Protein AF-G1V889-F1 (afdb_monomer)

Solvent-accessible surface area (backbone atoms o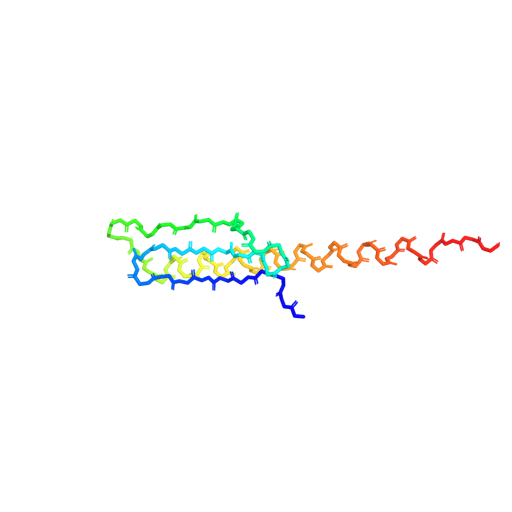nly — not comparable to full-atom values): 4308 Å² total; per-residue (Å²): 130,80,54,59,47,82,45,78,45,97,85,48,48,29,37,33,30,34,70,86,80,70,45,78,78,45,82,47,71,69,53,92,94,53,62,66,65,61,51,51,53,52,50,52,51,52,52,51,52,53,44,50,54,49,53,54,52,52,53,55,60,55,63,66,68,73,72,68,85,129

Nearest PDB structures (foldseek):
  5o9z-assembly1_L  TM=8.566E-01  e=7.107E-01  Homo sapiens
  5lj5-assembly1_J  TM=8.494E-01  e=1.197E+00  Saccharomyces cerevisiae
  8xi3-assembly1_B  TM=8.174E-01  e=1.553E+00  Mus musculus
  7mqa-assembly1_LJ  TM=8.381E-01  e=3.624E+00  Homo sapiens
  2na4-assembly1_A  TM=4.284E-01  e=1.455E+00  Escherichia co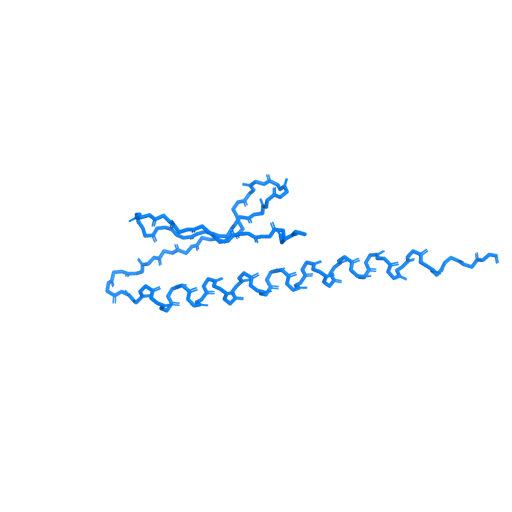li K-12

Secondary structure (DSSP, 8-state):
--SEEEEE-TTSEEEEEETTT--EEEEEEPPTT--HHHHHHHHHHHHHHHHHHHHHHHHHHHHTSS----

pLDDT: mean 79.96, std 12.43, range [51.56, 93.38]

Mean predicted aligned error: 8.3 Å

Foldseek 3Di:
DQQWDWDQDPVQWIFIAGPVVRDTPDIDGADDVHDPVVVVVVSVVVSVVVSVVVVVVVVVVVVVVPPDDD

Radius of gyration: 16.5 Å; Cα contacts (8 Å, |Δi|>4): 68; chains: 1; bounding box: 49×23×41 Å

Structure (mmCIF, N/CA/C/O backbone):
data_AF-G1V889-F1
#
_entry.id   AF-G1V889-F1
#
loop_
_atom_site.group_PDB
_atom_site.id
_atom_site.type_symbol
_atom_site.label_atom_id
_atom_site.label_alt_id
_atom_site.label_comp_id
_atom_site.label_asym_id
_atom_site.label_entity_id
_atom_site.label_seq_id
_atom_site.pdbx_PDB_ins_code
_atom_site.Cartn_x
_atom_site.Cartn_y
_atom_site.Cartn_z
_atom_site.occupancy
_atom_site.B_iso_or_equiv
_atom_site.auth_seq_id
_atom_site.auth_comp_id
_atom_site.auth_asym_id
_atom_site.auth_atom_id
_atom_site.pdbx_PDB_model_num
ATOM 1 N N . MET A 1 1 ? 12.918 5.478 -9.412 1.00 63.34 1 MET A N 1
ATOM 2 C CA . MET A 1 1 ? 11.555 5.816 -8.935 1.00 63.34 1 MET A CA 1
ATOM 3 C C . MET A 1 1 ? 10.995 4.567 -8.259 1.00 63.34 1 MET A C 1
ATOM 5 O O . MET A 1 1 ? 11.239 3.500 -8.812 1.00 63.34 1 MET A O 1
ATOM 9 N N . PRO A 1 2 ? 10.367 4.640 -7.069 1.00 74.25 2 PRO A N 1
ATOM 10 C CA . PRO A 1 2 ? 9.848 3.447 -6.391 1.00 74.25 2 PRO A CA 1
ATOM 11 C C . PRO A 1 2 ? 8.736 2.797 -7.225 1.00 74.25 2 PRO A C 1
ATOM 13 O O . PRO A 1 2 ? 7.837 3.494 -7.695 1.00 74.25 2 PRO A O 1
ATOM 16 N N . ARG A 1 3 ? 8.821 1.474 -7.424 1.00 86.81 3 ARG A N 1
ATOM 17 C CA . ARG A 1 3 ? 7.869 0.692 -8.233 1.00 86.81 3 ARG A CA 1
ATOM 18 C C . ARG A 1 3 ? 6.507 0.581 -7.557 1.00 86.81 3 ARG A C 1
ATOM 20 O O . ARG A 1 3 ? 5.480 0.623 -8.225 1.00 86.81 3 ARG A O 1
ATOM 27 N N . TYR A 1 4 ? 6.501 0.456 -6.234 1.00 91.06 4 TYR A N 1
ATOM 28 C CA . TYR A 1 4 ? 5.275 0.315 -5.461 1.00 91.06 4 TYR A CA 1
ATOM 29 C C . TYR A 1 4 ? 4.943 1.601 -4.711 1.00 91.06 4 TYR A C 1
ATOM 31 O O . TYR A 1 4 ? 5.840 2.274 -4.196 1.00 91.06 4 TYR A O 1
ATOM 39 N N . VAL A 1 5 ? 3.648 1.914 -4.601 1.00 87.50 5 VAL A N 1
ATOM 40 C CA . VAL A 1 5 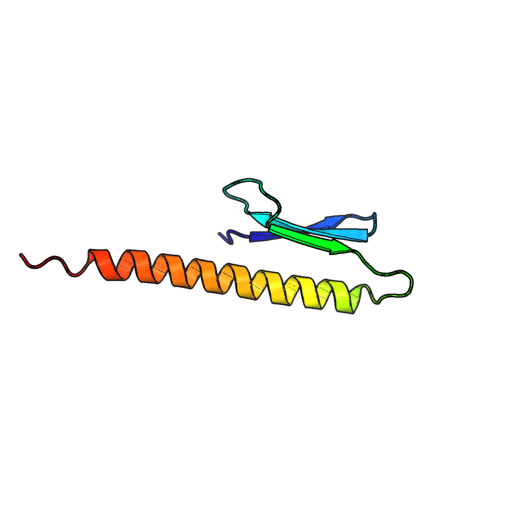? 3.136 3.080 -3.861 1.00 87.50 5 VAL A CA 1
ATOM 41 C C . VAL A 1 5 ? 1.968 2.673 -2.970 1.00 87.50 5 VAL A C 1
ATOM 43 O O . VAL A 1 5 ? 1.060 1.963 -3.401 1.00 87.50 5 VAL A O 1
ATOM 46 N N . ALA A 1 6 ? 1.978 3.145 -1.722 1.00 86.12 6 ALA A N 1
ATOM 47 C CA . ALA A 1 6 ? 0.846 3.019 -0.813 1.00 86.12 6 ALA A CA 1
ATOM 48 C C . ALA A 1 6 ? -0.178 4.137 -1.061 1.00 86.12 6 ALA A C 1
ATOM 50 O O . ALA A 1 6 ? 0.166 5.314 -1.141 1.00 86.12 6 ALA A O 1
ATOM 51 N N . THR A 1 7 ? -1.449 3.762 -1.138 1.00 84.19 7 THR A N 1
ATOM 52 C CA . THR A 1 7 ? -2.596 4.659 -1.281 1.00 84.19 7 THR A CA 1
ATOM 53 C C . THR A 1 7 ? -3.531 4.462 -0.096 1.00 84.19 7 THR A C 1
ATOM 55 O O . THR A 1 7 ? -3.835 3.332 0.286 1.00 84.19 7 THR A O 1
ATOM 58 N N . VAL A 1 8 ? -3.977 5.566 0.499 1.00 75.25 8 VAL A N 1
ATOM 59 C CA . VAL A 1 8 ? -4.916 5.575 1.624 1.00 75.25 8 VAL A CA 1
ATOM 60 C C . VAL A 1 8 ? -6.192 6.252 1.152 1.00 75.25 8 VAL A C 1
ATOM 62 O O . VAL A 1 8 ? -6.159 7.421 0.775 1.00 75.25 8 VAL A O 1
ATOM 65 N N . SER A 1 9 ? -7.310 5.526 1.136 1.00 70.75 9 SER A N 1
ATOM 66 C CA . SER A 1 9 ? -8.612 6.137 0.861 1.00 70.75 9 SER A CA 1
ATOM 67 C C . SER A 1 9 ? -9.276 6.588 2.162 1.00 70.75 9 SER A C 1
ATOM 69 O O . SER A 1 9 ? -9.181 5.914 3.191 1.00 70.75 9 SER A O 1
ATOM 71 N N . GLY A 1 10 ? -10.019 7.696 2.102 1.00 63.34 10 GLY A N 1
ATOM 72 C CA . GLY A 1 10 ? -10.823 8.188 3.228 1.00 63.34 10 GLY A CA 1
ATOM 73 C C . GLY A 1 10 ? -11.917 7.215 3.694 1.00 63.34 10 GLY A C 1
ATOM 74 O O . GLY A 1 10 ? -12.458 7.386 4.779 1.00 63.34 10 GLY A O 1
ATOM 75 N N . ALA A 1 11 ? -12.209 6.165 2.916 1.00 65.50 11 ALA A N 1
ATOM 76 C CA . ALA A 1 11 ? -13.164 5.108 3.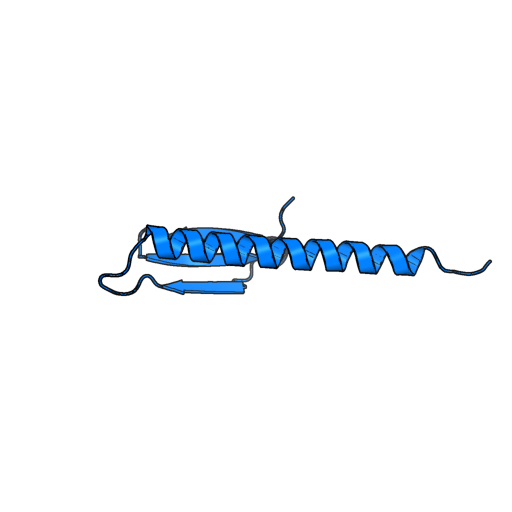251 1.00 65.50 11 ALA A CA 1
ATOM 77 C C . ALA A 1 11 ? -12.552 3.952 4.073 1.00 65.50 11 ALA A C 1
ATOM 79 O O . ALA A 1 11 ? -13.208 2.938 4.297 1.00 65.50 11 ALA A O 1
ATOM 80 N N . GLY A 1 12 ? -11.289 4.058 4.504 1.00 63.06 12 GLY A N 1
ATOM 81 C CA . GLY A 1 12 ? -10.635 3.028 5.319 1.00 63.06 12 GLY A CA 1
ATOM 82 C C . GLY A 1 12 ? -10.038 1.864 4.520 1.00 63.06 12 GLY A C 1
ATOM 83 O O . GLY A 1 12 ? -9.442 0.956 5.106 1.00 63.06 12 GLY A O 1
ATOM 84 N N . VAL A 1 13 ? -10.123 1.908 3.188 1.00 64.75 13 VAL A N 1
ATOM 85 C CA . VAL A 1 13 ? -9.435 0.973 2.289 1.00 64.75 13 VAL A CA 1
ATOM 86 C C . VAL A 1 13 ? -8.061 1.533 1.949 1.00 64.75 13 VAL A C 1
ATOM 88 O O . VAL A 1 13 ? -7.946 2.660 1.464 1.00 64.75 13 VAL A O 1
ATOM 91 N N . HIS A 1 14 ? -7.022 0.755 2.224 1.00 82.94 14 HIS A N 1
ATOM 92 C CA . HIS A 1 14 ? -5.636 1.141 2.003 1.00 82.94 14 HIS A CA 1
ATOM 93 C C . HIS A 1 14 ? -4.983 0.086 1.115 1.00 82.94 14 HIS A C 1
ATOM 95 O O . HIS A 1 14 ? -5.189 -1.104 1.330 1.00 82.94 14 HIS A O 1
ATOM 101 N N . ALA A 1 15 ? -4.220 0.485 0.105 1.00 87.38 15 ALA A N 1
ATOM 102 C CA . ALA A 1 15 ? -3.702 -0.450 -0.888 1.00 87.38 15 ALA A CA 1
ATOM 103 C C . ALA A 1 15 ? -2.283 -0.102 -1.321 1.00 87.38 15 ALA A C 1
ATOM 105 O O . ALA A 1 15 ? -1.939 1.074 -1.419 1.00 87.38 15 ALA A O 1
ATOM 106 N N . ILE A 1 16 ? -1.485 -1.120 -1.634 1.00 89.50 16 ILE A N 1
ATOM 107 C CA . ILE A 1 16 ? -0.208 -0.959 -2.333 1.00 89.50 16 ILE A CA 1
ATOM 108 C C . ILE A 1 16 ? -0.433 -1.291 -3.803 1.00 89.50 16 ILE A C 1
ATOM 110 O O . ILE A 1 16 ? -0.962 -2.359 -4.116 1.00 89.50 16 ILE A O 1
ATOM 114 N N . LYS A 1 17 ? -0.030 -0.383 -4.690 1.00 90.81 17 LYS A N 1
ATOM 115 C CA . LYS A 1 17 ? -0.156 -0.527 -6.143 1.00 90.81 17 LYS A CA 1
ATOM 116 C C . LYS A 1 17 ? 1.211 -0.664 -6.796 1.00 90.81 17 LYS A C 1
ATOM 118 O O . LYS A 1 17 ? 2.155 -0.012 -6.349 1.00 90.81 17 LYS A O 1
ATOM 123 N N . ASP A 1 18 ? 1.296 -1.484 -7.838 1.00 91.38 18 ASP A N 1
ATOM 124 C CA . ASP A 1 18 ? 2.413 -1.480 -8.783 1.00 91.38 18 ASP A CA 1
ATOM 125 C C . ASP A 1 18 ? 2.180 -0.346 -9.791 1.00 91.38 18 ASP A C 1
ATOM 127 O O . ASP A 1 18 ? 1.152 -0.301 -10.466 1.00 91.38 18 ASP A O 1
ATOM 131 N N . MET A 1 19 ? 3.116 0.595 -9.872 1.00 90.25 19 MET A N 1
ATOM 132 C CA . MET A 1 19 ? 3.015 1.757 -10.755 1.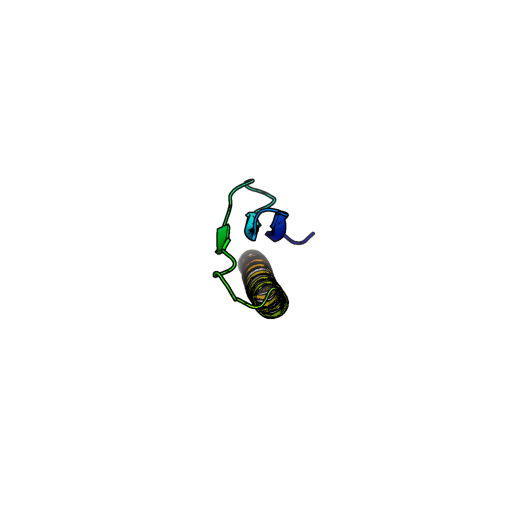00 90.25 19 MET A CA 1
ATOM 133 C C . MET A 1 19 ? 3.346 1.444 -12.218 1.00 90.25 19 MET A C 1
ATOM 135 O O . MET A 1 19 ? 2.992 2.233 -13.088 1.00 90.25 19 MET A O 1
ATOM 139 N N . GLU A 1 20 ? 4.016 0.328 -12.505 1.00 87.50 20 GLU A N 1
ATOM 140 C CA . GLU A 1 20 ? 4.292 -0.100 -13.879 1.00 87.50 20 GLU A CA 1
ATOM 141 C C . GLU A 1 20 ? 3.098 -0.834 -14.490 1.00 87.50 20 GLU A C 1
ATOM 143 O O . GLU A 1 20 ? 2.774 -0.621 -15.655 1.00 87.50 20 GLU A O 1
ATOM 148 N N . GLN A 1 21 ? 2.451 -1.702 -13.709 1.00 87.81 21 GLN A N 1
ATOM 149 C CA . GLN A 1 21 ? 1.338 -2.534 -14.184 1.00 87.81 21 GLN A CA 1
ATOM 150 C C . GLN A 1 21 ? -0.031 -1.896 -13.922 1.00 87.81 21 GLN A C 1
ATOM 152 O O . GLN A 1 21 ? -0.999 -2.202 -14.609 1.00 87.81 21 GLN A O 1
ATOM 157 N N . GLY A 1 22 ? -0.122 -1.001 -12.934 1.00 85.19 22 GLY A N 1
ATOM 158 C CA . GLY A 1 22 ? -1.384 -0.431 -12.457 1.00 85.19 22 GLY A CA 1
ATOM 159 C C . GLY A 1 22 ? -2.155 -1.345 -11.496 1.00 85.19 22 GLY A C 1
ATOM 160 O O . GLY A 1 22 ? -3.190 -0.936 -10.961 1.00 85.19 22 GLY A O 1
ATOM 161 N N . ASP A 1 23 ? -1.647 -2.551 -11.239 1.00 89.38 23 ASP A N 1
ATOM 162 C CA . ASP A 1 23 ? -2.307 -3.566 -10.424 1.00 89.38 23 ASP A CA 1
ATOM 163 C C . ASP A 1 23 ? -2.207 -3.285 -8.919 1.00 89.38 23 ASP A C 1
ATOM 165 O O . ASP A 1 23 ? -1.249 -2.697 -8.408 1.00 89.38 23 ASP A O 1
ATOM 169 N N . THR A 1 24 ? -3.215 -3.745 -8.175 1.00 88.12 24 THR A N 1
ATOM 170 C CA . THR A 1 24 ? -3.192 -3.722 -6.707 1.00 88.12 24 THR A CA 1
ATOM 171 C C . THR A 1 24 ? -2.503 -4.976 -6.187 1.00 88.12 24 THR A C 1
ATOM 173 O O . THR A 1 24 ? -2.982 -6.087 -6.388 1.00 88.12 24 THR A O 1
ATOM 176 N N . VAL A 1 25 ? -1.397 -4.786 -5.475 1.00 87.69 25 VAL A N 1
ATOM 177 C CA . VAL A 1 25 ? -0.543 -5.866 -4.964 1.00 87.69 25 VAL A CA 1
ATOM 178 C C . VAL A 1 25 ? -0.997 -6.325 -3.583 1.00 87.69 25 VAL A C 1
ATOM 180 O O . VAL A 1 25 ? -0.970 -7.513 -3.272 1.00 87.69 25 VAL A O 1
ATOM 183 N N . CYS A 1 26 ? -1.418 -5.389 -2.732 1.00 86.81 26 CYS A N 1
ATOM 184 C CA . CYS A 1 26 ? -1.924 -5.687 -1.394 1.00 86.81 26 CYS A CA 1
ATOM 185 C C . CYS A 1 26 ? -3.077 -4.758 -1.035 1.00 86.81 26 CYS A C 1
ATOM 187 O O . CYS A 1 26 ? -3.024 -3.560 -1.319 1.00 86.81 26 CYS A O 1
ATOM 189 N N . LEU A 1 27 ? -4.076 -5.311 -0.348 1.00 85.50 27 LEU A N 1
ATOM 190 C CA . LEU A 1 27 ? -5.220 -4.588 0.189 1.00 85.50 27 LEU A CA 1
ATOM 191 C C . LEU A 1 27 ? -5.241 -4.724 1.711 1.00 85.50 27 LEU A C 1
ATOM 193 O O . LEU A 1 27 ? -5.128 -5.822 2.252 1.00 85.50 27 LEU A O 1
ATOM 197 N N . PHE A 1 28 ? -5.437 -3.607 2.393 1.00 82.12 28 PHE A N 1
ATOM 198 C CA . PHE A 1 28 ? -5.548 -3.523 3.835 1.00 82.12 28 PHE A CA 1
ATOM 199 C C . PHE A 1 28 ? -6.854 -2.821 4.193 1.00 82.12 28 PHE A C 1
ATOM 201 O O . PHE A 1 28 ? -7.200 -1.772 3.643 1.00 82.12 28 PHE A O 1
ATOM 208 N N . MET A 1 29 ? -7.575 -3.402 5.143 1.00 81.06 29 MET A N 1
ATOM 209 C CA . MET A 1 29 ? -8.801 -2.829 5.683 1.00 81.06 29 MET A CA 1
ATOM 210 C C . MET A 1 29 ? -8.585 -2.478 7.146 1.00 81.06 29 MET A C 1
ATOM 212 O O . MET A 1 29 ? -8.121 -3.311 7.931 1.00 81.06 29 MET A O 1
ATOM 216 N N . LEU A 1 30 ? -8.944 -1.250 7.519 1.00 79.38 30 LEU A N 1
ATOM 217 C CA . LEU A 1 30 ? -8.983 -0.868 8.923 1.00 79.38 30 LEU A CA 1
ATOM 218 C C . LEU A 1 30 ? -10.103 -1.651 9.620 1.00 79.38 30 LEU A C 1
ATOM 220 O O . LEU A 1 30 ? -11.274 -1.542 9.258 1.00 79.38 30 LEU A O 1
ATOM 224 N N . LYS A 1 31 ? -9.747 -2.454 10.627 1.00 78.88 31 LYS A N 1
ATOM 225 C CA . LYS A 1 31 ? -10.736 -3.157 11.455 1.00 78.88 31 LYS A CA 1
ATOM 226 C C . LYS A 1 31 ? -11.534 -2.150 12.287 1.00 78.88 31 LYS A C 1
ATOM 228 O O . LYS A 1 31 ? -11.004 -1.123 12.705 1.00 78.88 31 LYS A O 1
ATOM 233 N N . ARG A 1 32 ? -12.798 -2.466 12.582 1.00 76.25 32 ARG A N 1
ATOM 234 C CA . ARG A 1 32 ? -13.639 -1.648 13.470 1.00 76.25 32 ARG A CA 1
ATOM 235 C C . ARG A 1 32 ? -12.984 -1.563 14.857 1.00 76.25 32 ARG A C 1
ATOM 237 O O . ARG A 1 32 ? -12.700 -2.597 15.452 1.00 76.25 32 ARG A O 1
ATOM 244 N N . GLY A 1 33 ? -12.719 -0.345 15.336 1.00 80.19 33 GLY A N 1
ATOM 245 C CA . GLY A 1 33 ? -11.968 -0.102 16.580 1.00 80.19 33 GLY A CA 1
ATOM 246 C C . GLY A 1 33 ? -10.447 -0.289 16.467 1.00 80.19 33 GLY A C 1
ATOM 247 O O . GL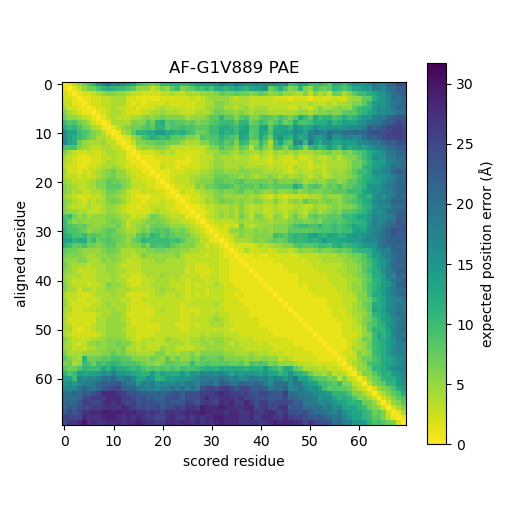Y A 1 33 ? -9.759 -0.268 17.481 1.00 80.19 33 GLY A O 1
ATOM 248 N N . GLY A 1 34 ? -9.914 -0.494 15.259 1.00 79.56 34 GLY A N 1
ATOM 249 C CA . GLY A 1 34 ? -8.478 -0.612 15.012 1.00 79.56 34 GLY A CA 1
ATOM 250 C C . GLY A 1 34 ? -7.764 0.741 14.968 1.00 79.56 34 GLY A C 1
ATOM 251 O O . GLY A 1 34 ? -8.364 1.764 14.642 1.00 79.56 34 GLY A O 1
ATOM 252 N N . SER A 1 35 ? -6.459 0.733 15.255 1.00 86.38 35 SER A N 1
ATOM 253 C CA . SER A 1 35 ? -5.610 1.926 15.167 1.00 86.38 35 SER A CA 1
ATOM 254 C C . SER A 1 35 ? -5.207 2.219 13.720 1.00 86.38 35 SER A C 1
ATOM 256 O O . SER A 1 35 ? -4.609 1.379 13.040 1.00 86.38 35 SER A O 1
ATOM 258 N N . PHE A 1 36 ? -5.502 3.439 13.262 1.00 83.19 36 PHE A N 1
ATOM 259 C CA . PHE A 1 36 ? -5.038 3.941 11.969 1.00 83.19 36 PHE A CA 1
ATOM 260 C C . PHE A 1 36 ? -3.509 4.045 11.911 1.00 83.19 36 PHE A C 1
ATOM 262 O O . PHE A 1 36 ? -2.913 3.736 10.884 1.00 83.19 36 PHE A O 1
ATOM 269 N N . GLU A 1 37 ? -2.860 4.427 13.012 1.00 86.69 37 GLU A N 1
ATOM 270 C CA . GLU A 1 37 ? -1.397 4.522 13.089 1.00 86.69 37 GLU A CA 1
ATOM 271 C C . GLU A 1 37 ? -0.758 3.152 12.887 1.00 86.69 37 GLU A C 1
ATOM 273 O O . GLU A 1 37 ? 0.137 3.006 12.060 1.00 86.69 37 GLU A O 1
ATOM 278 N N . GLN A 1 38 ? -1.293 2.124 13.547 1.00 86.31 38 GLN A N 1
ATOM 279 C CA . GLN A 1 38 ? -0.796 0.762 13.386 1.00 86.31 38 GLN A CA 1
ATOM 280 C C . GLN A 1 38 ? -1.018 0.241 11.961 1.00 86.31 38 GLN A C 1
ATOM 282 O O . GLN A 1 38 ? -0.153 -0.429 11.398 1.00 86.31 38 GLN A O 1
ATOM 287 N N . LEU A 1 39 ? -2.151 0.579 11.339 1.00 85.06 39 LEU A N 1
ATOM 288 C CA . LEU A 1 39 ? -2.401 0.261 9.935 1.00 85.06 39 LEU A CA 1
ATOM 289 C C . LEU A 1 39 ? -1.396 0.958 9.004 1.00 85.06 39 LEU A C 1
ATOM 291 O O . LEU A 1 39 ? -0.816 0.306 8.136 1.00 85.06 39 LEU A O 1
ATOM 295 N N . ARG A 1 40 ? -1.161 2.258 9.199 1.00 85.00 40 ARG A N 1
ATOM 296 C CA . ARG A 1 40 ? -0.177 3.044 8.445 1.00 85.00 40 ARG A CA 1
ATOM 297 C C . ARG A 1 40 ? 1.228 2.455 8.582 1.00 85.00 40 ARG A C 1
ATOM 299 O O . ARG A 1 40 ? 1.936 2.328 7.585 1.00 85.00 40 ARG A O 1
ATOM 306 N N . ASP A 1 41 ? 1.627 2.080 9.790 1.00 88.62 41 ASP A N 1
ATOM 307 C CA . ASP A 1 41 ? 2.958 1.538 10.066 1.00 88.62 41 ASP A CA 1
ATOM 308 C C . ASP A 1 41 ? 3.144 0.150 9.431 1.00 88.62 41 ASP A C 1
ATOM 310 O O . ASP A 1 41 ? 4.189 -0.131 8.831 1.00 88.62 41 ASP A O 1
ATOM 314 N N . ASN A 1 42 ? 2.097 -0.682 9.447 1.00 86.75 42 ASN A N 1
ATOM 315 C CA . ASN A 1 42 ? 2.071 -1.954 8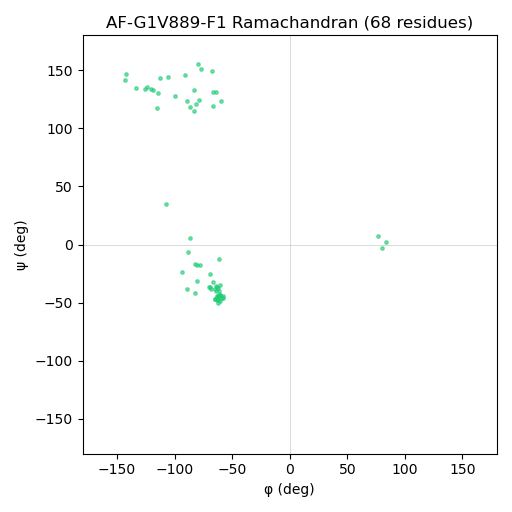.723 1.00 86.75 42 ASN A CA 1
ATOM 316 C C . ASN A 1 42 ? 2.205 -1.744 7.207 1.00 86.75 42 ASN A C 1
ATOM 318 O O . ASN A 1 42 ? 3.023 -2.399 6.561 1.00 86.75 42 ASN A O 1
ATOM 322 N N . LEU A 1 43 ? 1.460 -0.790 6.638 1.00 87.81 43 LEU A N 1
ATOM 323 C CA . LEU A 1 43 ? 1.556 -0.431 5.220 1.00 87.81 43 LEU A CA 1
ATOM 324 C C . LEU A 1 43 ? 2.957 0.027 4.830 1.00 87.81 43 LEU A C 1
ATOM 326 O O . LEU A 1 43 ? 3.497 -0.439 3.828 1.00 87.81 43 LEU A O 1
ATOM 330 N N . ASN A 1 44 ? 3.561 0.902 5.631 1.00 89.06 44 ASN A N 1
ATOM 331 C CA . ASN A 1 44 ? 4.919 1.382 5.399 1.00 89.06 44 ASN A CA 1
ATOM 332 C C . ASN A 1 44 ? 5.940 0.242 5.450 1.00 89.06 44 ASN A C 1
ATOM 334 O O . ASN A 1 44 ? 6.847 0.193 4.619 1.00 89.06 44 ASN A O 1
ATOM 338 N N . THR A 1 45 ? 5.780 -0.692 6.388 1.00 91.94 45 THR A N 1
ATOM 339 C CA . THR A 1 45 ? 6.637 -1.880 6.496 1.00 91.94 45 THR A CA 1
ATOM 340 C C . THR A 1 45 ? 6.529 -2.755 5.247 1.00 91.94 45 THR A C 1
ATOM 342 O O . THR A 1 45 ? 7.548 -3.072 4.631 1.00 91.94 45 THR A O 1
ATOM 345 N N . CYS A 1 46 ? 5.308 -3.080 4.812 1.00 91.50 46 CYS A N 1
ATOM 346 C CA . CYS A 1 46 ? 5.081 -3.867 3.598 1.00 91.50 46 CYS A CA 1
ATOM 347 C C . CYS A 1 46 ? 5.625 -3.168 2.344 1.00 91.50 46 CYS A C 1
ATOM 349 O O . CYS A 1 46 ? 6.292 -3.798 1.526 1.00 91.50 46 CYS A O 1
ATOM 351 N N . LEU A 1 47 ? 5.396 -1.859 2.210 1.00 91.88 47 LEU A N 1
ATOM 352 C CA . LEU A 1 47 ? 5.880 -1.065 1.083 1.00 91.88 47 LEU A CA 1
ATOM 353 C C . LEU A 1 47 ? 7.411 -1.066 0.992 1.00 91.88 47 LEU A C 1
ATOM 355 O O . LEU A 1 47 ? 7.972 -1.222 -0.094 1.00 91.88 47 LEU A O 1
ATOM 359 N N . ARG A 1 48 ? 8.098 -0.903 2.130 1.00 93.38 48 ARG A N 1
ATOM 360 C CA . ARG A 1 48 ? 9.566 -0.955 2.191 1.00 93.38 48 ARG A CA 1
ATOM 361 C C . ARG A 1 48 ? 10.090 -2.329 1.791 1.00 93.38 48 ARG A C 1
ATOM 363 O O . ARG A 1 48 ? 11.023 -2.399 0.999 1.00 93.38 48 ARG A O 1
ATOM 370 N N . ALA A 1 49 ? 9.471 -3.402 2.284 1.00 93.38 49 ALA A N 1
ATOM 371 C CA . ALA A 1 49 ? 9.863 -4.765 1.940 1.00 93.38 49 ALA A CA 1
ATOM 372 C C . ALA A 1 49 ? 9.697 -5.052 0.438 1.00 93.38 49 A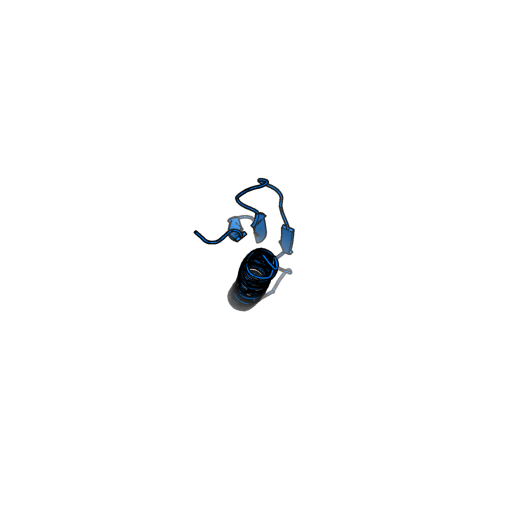LA A C 1
ATOM 374 O O . ALA A 1 49 ? 10.609 -5.590 -0.187 1.00 93.38 49 ALA A O 1
ATOM 375 N N . LEU A 1 50 ? 8.570 -4.644 -0.159 1.00 92.00 50 LEU A N 1
ATOM 376 C CA . LEU A 1 50 ? 8.317 -4.825 -1.591 1.00 92.00 50 LEU A CA 1
ATOM 377 C C . LEU A 1 50 ? 9.329 -4.070 -2.457 1.00 92.00 50 LEU A C 1
ATOM 379 O O . LEU A 1 50 ? 9.902 -4.656 -3.373 1.00 92.00 50 LEU A O 1
ATOM 383 N N . ASN A 1 51 ? 9.587 -2.798 -2.144 1.00 91.81 51 ASN A N 1
ATOM 384 C CA . ASN A 1 51 ? 10.586 -2.017 -2.873 1.00 91.81 51 ASN A CA 1
ATOM 385 C C . ASN A 1 51 ? 11.999 -2.598 -2.696 1.00 91.81 51 ASN A C 1
ATOM 387 O O . ASN A 1 51 ? 12.735 -2.690 -3.670 1.00 91.81 51 ASN A O 1
ATOM 391 N N . TYR A 1 52 ? 12.367 -3.060 -1.496 1.00 92.69 52 TYR A N 1
ATOM 392 C CA . TYR A 1 52 ? 13.661 -3.709 -1.269 1.00 92.69 52 TYR A CA 1
ATOM 393 C C . TYR A 1 52 ? 13.833 -4.973 -2.123 1.00 92.69 52 TYR A C 1
ATOM 395 O O . TYR A 1 52 ? 14.843 -5.128 -2.805 1.00 92.69 52 TYR A O 1
ATOM 403 N N . VAL A 1 53 ? 12.835 -5.864 -2.134 1.00 90.69 53 VAL A N 1
ATOM 404 C CA . VAL A 1 53 ? 12.875 -7.092 -2.945 1.00 90.69 53 VAL A CA 1
ATOM 405 C C . VAL A 1 53 ? 12.955 -6.776 -4.441 1.00 90.69 53 VAL A C 1
ATOM 407 O O . VAL A 1 53 ? 13.644 -7.484 -5.176 1.00 90.69 53 VAL A O 1
ATOM 410 N N . ASP A 1 54 ? 12.267 -5.733 -4.904 1.00 88.44 54 ASP A N 1
ATOM 411 C CA . ASP A 1 54 ? 12.317 -5.298 -6.303 1.00 88.44 54 ASP A CA 1
ATOM 412 C C . ASP A 1 54 ? 13.704 -4.797 -6.711 1.00 88.44 54 ASP A C 1
ATOM 414 O O . ASP A 1 54 ? 14.241 -5.249 -7.721 1.00 88.44 54 ASP A O 1
ATOM 418 N N . GLU A 1 55 ? 14.331 -3.951 -5.892 1.00 89.44 55 GLU A N 1
ATOM 419 C CA . GLU A 1 55 ? 15.702 -3.490 -6.140 1.00 89.44 55 GLU A CA 1
ATOM 420 C C . GLU A 1 55 ? 16.695 -4.663 -6.160 1.00 89.44 55 GLU A C 1
ATOM 422 O O . GLU A 1 55 ? 17.471 -4.803 -7.104 1.00 89.44 55 GLU A O 1
ATOM 427 N N . GLN A 1 56 ? 16.583 -5.606 -5.220 1.00 88.56 56 GLN A N 1
ATOM 428 C CA . GLN A 1 56 ? 17.413 -6.819 -5.212 1.00 88.56 56 GLN A CA 1
ATOM 429 C C . GLN A 1 56 ? 17.228 -7.683 -6.473 1.00 88.56 56 GLN A C 1
ATOM 431 O O . GLN A 1 56 ? 18.171 -8.307 -6.967 1.00 88.56 56 GLN A O 1
ATOM 436 N N . ARG A 1 57 ? 16.010 -7.743 -7.027 1.00 85.81 57 ARG A N 1
ATOM 437 C CA . ARG A 1 57 ? 15.749 -8.449 -8.293 1.00 85.81 57 ARG A CA 1
ATOM 438 C C . ARG A 1 57 ? 16.381 -7.732 -9.484 1.00 85.81 57 ARG A C 1
ATOM 440 O O . ARG A 1 57 ? 16.859 -8.416 -10.390 1.00 85.81 57 ARG A O 1
ATOM 447 N N . LYS A 1 58 ? 16.394 -6.397 -9.497 1.00 82.06 58 LYS A N 1
ATOM 448 C CA . LYS A 1 58 ? 17.066 -5.604 -10.539 1.00 82.06 58 LYS A CA 1
ATOM 449 C C . LYS A 1 58 ? 18.576 -5.829 -10.498 1.00 82.06 58 LYS A C 1
ATOM 451 O O . LYS A 1 58 ? 19.159 -6.160 -11.527 1.00 82.06 58 LYS A O 1
ATOM 456 N N . GLU A 1 59 ? 19.187 -5.771 -9.316 1.00 76.94 59 GLU A N 1
ATOM 457 C CA . GLU A 1 59 ? 20.627 -6.011 -9.127 1.00 76.94 59 GLU A CA 1
ATOM 458 C C . GLU A 1 59 ? 21.056 -7.401 -9.625 1.00 76.94 59 GLU A C 1
ATOM 460 O O . GLU A 1 59 ? 22.009 -7.524 -10.395 1.00 76.94 59 GLU A O 1
ATOM 465 N N . LYS A 1 60 ? 20.303 -8.457 -9.280 1.00 70.75 60 LYS A N 1
ATOM 466 C CA . LYS A 1 60 ? 20.593 -9.826 -9.748 1.00 70.75 60 LYS A CA 1
ATOM 467 C C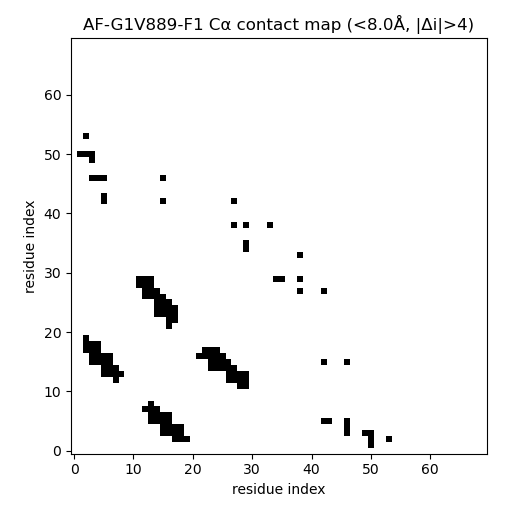 . LYS A 1 60 ? 20.475 -9.992 -11.263 1.00 70.75 60 LYS A C 1
ATOM 469 O O . LYS A 1 60 ? 21.253 -10.740 -11.850 1.00 70.75 60 LYS A O 1
ATOM 474 N N . LYS A 1 61 ? 19.527 -9.306 -11.909 1.00 62.75 61 LYS A N 1
ATOM 475 C CA . LYS A 1 61 ? 19.400 -9.326 -13.377 1.00 62.75 61 LYS A CA 1
ATOM 476 C C . LYS A 1 61 ? 20.591 -8.658 -14.068 1.00 62.75 61 LYS A C 1
ATOM 478 O O . LYS A 1 61 ? 20.977 -9.105 -15.142 1.00 62.75 61 LYS A O 1
ATOM 483 N N . HIS A 1 62 ? 21.190 -7.637 -13.455 1.00 57.69 62 HIS A N 1
ATOM 484 C CA . HIS A 1 62 ? 22.368 -6.963 -14.005 1.00 57.69 62 HIS A CA 1
ATOM 485 C C . HIS A 1 62 ? 23.683 -7.718 -13.747 1.00 57.69 62 HIS A C 1
ATOM 487 O O . HIS A 1 62 ? 24.556 -7.688 -14.609 1.00 57.69 62 HIS A O 1
ATOM 493 N N . GLY A 1 63 ? 23.812 -8.449 -12.634 1.00 54.19 63 GLY A N 1
ATOM 494 C CA . GLY A 1 63 ? 25.019 -9.237 -12.328 1.00 54.19 63 GLY A CA 1
ATOM 495 C C . GLY A 1 63 ? 25.245 -10.465 -13.226 1.00 54.19 63 GLY A C 1
ATOM 496 O O . GLY A 1 63 ? 26.380 -10.880 -13.420 1.00 54.19 63 GLY A O 1
ATOM 497 N N . LEU A 1 64 ? 24.187 -11.026 -13.822 1.00 53.66 64 LEU A N 1
ATOM 498 C CA . LEU A 1 64 ? 24.281 -12.153 -14.767 1.00 53.66 64 LEU A CA 1
ATOM 499 C C . LEU A 1 64 ? 24.680 -11.728 -16.192 1.00 53.66 64 LEU A C 1
ATOM 501 O O . LEU A 1 64 ? 25.110 -12.565 -16.979 1.00 53.66 64 LEU A O 1
ATOM 505 N N . ALA A 1 65 ? 24.549 -10.445 -16.541 1.00 54.19 65 ALA A N 1
ATOM 506 C CA . ALA A 1 65 ? 24.882 -9.945 -17.878 1.00 54.19 65 ALA A CA 1
ATOM 507 C C . ALA A 1 65 ? 26.385 -9.654 -18.064 1.00 54.19 65 ALA A C 1
ATOM 509 O O . ALA A 1 65 ? 26.851 -9.541 -19.195 1.00 54.19 65 ALA A O 1
ATOM 510 N N . SER A 1 66 ? 27.149 -9.535 -16.973 1.00 55.19 66 SER A N 1
ATOM 511 C CA . SER A 1 66 ? 28.586 -9.226 -16.999 1.00 55.19 66 SER A CA 1
ATOM 512 C C . SER A 1 66 ? 29.506 -10.446 -17.101 1.00 55.19 66 SER A C 1
ATOM 514 O O . SER A 1 66 ? 30.705 -10.262 -17.276 1.00 55.19 66 SER A O 1
ATOM 516 N N . ASP A 1 67 ? 28.967 -11.667 -17.032 1.00 52.34 67 ASP A N 1
ATOM 517 C CA . ASP A 1 67 ? 29.747 -12.915 -16.963 1.00 52.34 67 ASP A CA 1
ATOM 518 C C . ASP A 1 67 ? 29.698 -13.724 -18.277 1.00 52.34 67 ASP A C 1
ATOM 520 O O . ASP A 1 67 ? 29.666 -14.952 -18.283 1.00 52.34 67 ASP A O 1
ATOM 524 N N . SER A 1 68 ? 29.660 -13.035 -19.426 1.00 51.56 68 SER A N 1
ATOM 525 C CA . SER A 1 68 ? 29.889 -13.679 -20.729 1.00 51.56 68 SER A CA 1
ATOM 526 C C . SER A 1 68 ? 31.398 -13.787 -20.990 1.00 51.56 68 SER A C 1
ATOM 528 O O . SER A 1 68 ? 32.044 -12.745 -21.147 1.00 51.56 68 SER A O 1
ATOM 530 N N . PRO A 1 69 ? 31.985 -14.999 -21.066 1.00 61.78 69 PRO A N 1
ATOM 531 C CA . PRO A 1 69 ? 33.373 -15.162 -21.476 1.00 61.78 69 PRO A CA 1
ATOM 532 C C . PRO A 1 69 ? 33.504 -14.756 -22.949 1.00 61.78 69 PRO A C 1
ATOM 534 O O . PRO A 1 69 ? 32.692 -15.169 -23.779 1.00 61.78 69 PRO A O 1
ATOM 537 N N . ARG A 1 70 ? 34.500 -13.918 -23.251 1.00 54.28 70 ARG A N 1
ATOM 538 C CA . ARG A 1 70 ? 34.954 -13.655 -24.625 1.00 54.28 70 ARG A CA 1
ATOM 539 C C . ARG A 1 70 ? 35.709 -14.849 -25.187 1.00 54.28 70 ARG A C 1
ATOM 541 O O . ARG A 1 70 ? 36.427 -15.496 -24.394 1.00 54.28 70 ARG A O 1
#

Sequence (70 aa):
MPRYVATVSGAGVHAIKDMEQGDTVCLFMLKRGGSFEQLRDNLNTCLRALNYVDEQRKEKKHGLASDSPR